Protein AF-A0A923WX62-F1 (afdb_monomer_lite)

pLDDT: mean 76.95, std 19.53, range [37.53, 93.75]

Secondary structure (DSSP, 8-state):
---------------------S----S------HHHHHHHHHHHHHHH---HHHHHHHHTS-HHHHHHHHTT-SHHHHHHTHHHHHHHHHHHHHHHT-

Radius of gyration: 21.03 Å; chains: 1; bounding box: 62×35×50 Å

Structure (mmCIF, N/CA/C/O backbone):
data_AF-A0A923WX62-F1
#
_entry.id   AF-A0A923WX62-F1
#
loop_
_atom_site.group_PDB
_atom_site.id
_atom_site.type_symbol
_atom_site.label_atom_id
_atom_site.label_alt_id
_atom_site.label_comp_id
_atom_site.label_asym_id
_atom_site.label_entity_id
_atom_site.label_seq_id
_atom_site.pdbx_PDB_ins_code
_atom_site.Cartn_x
_atom_site.Cartn_y
_atom_site.Cartn_z
_atom_site.occupancy
_atom_site.B_iso_or_equiv
_atom_site.auth_seq_id
_atom_site.auth_comp_id
_atom_site.auth_asym_id
_atom_site.auth_atom_id
_atom_site.pdbx_PDB_model_num
ATOM 1 N N . MET A 1 1 ? 54.043 7.136 -38.094 1.00 46.72 1 MET A N 1
ATOM 2 C CA . MET A 1 1 ? 52.765 6.500 -38.469 1.00 46.72 1 MET A CA 1
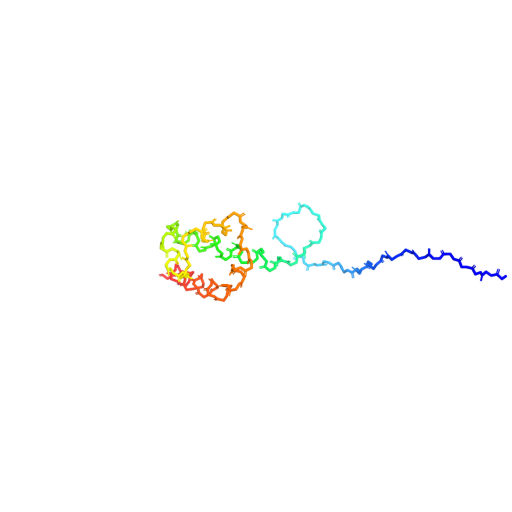ATOM 3 C C . MET A 1 1 ? 52.322 5.707 -37.260 1.00 46.72 1 MET A C 1
ATOM 5 O O . MET A 1 1 ? 53.022 4.776 -36.893 1.00 46.72 1 MET A O 1
ATOM 9 N N . ASP A 1 2 ? 51.258 6.153 -36.600 1.00 51.16 2 ASP A N 1
ATOM 10 C CA . ASP A 1 2 ? 50.624 5.469 -35.470 1.00 51.16 2 ASP A CA 1
ATOM 11 C C . ASP A 1 2 ? 49.269 4.944 -35.952 1.00 51.16 2 ASP A C 1
ATOM 13 O O . ASP A 1 2 ? 48.519 5.725 -36.541 1.00 51.16 2 ASP A O 1
ATOM 17 N N . ILE A 1 3 ? 48.989 3.650 -35.755 1.00 44.91 3 ILE A N 1
ATOM 18 C CA . ILE A 1 3 ? 47.629 3.093 -35.766 1.00 44.91 3 ILE A CA 1
ATOM 19 C C . ILE A 1 3 ? 47.557 1.935 -34.759 1.00 44.91 3 ILE A C 1
ATOM 21 O O . ILE A 1 3 ? 48.018 0.832 -35.036 1.00 44.91 3 ILE A O 1
ATOM 25 N N . GLY A 1 4 ? 46.851 2.170 -33.654 1.00 45.06 4 GLY A N 1
ATOM 26 C CA . GLY A 1 4 ? 45.668 1.363 -33.338 1.00 45.06 4 GLY A CA 1
ATOM 27 C C . GLY A 1 4 ? 45.809 0.283 -32.266 1.00 45.06 4 GLY A C 1
ATOM 28 O O . GLY A 1 4 ? 46.355 -0.790 -32.497 1.00 45.06 4 GLY A O 1
ATOM 29 N N . GLY A 1 5 ? 45.145 0.519 -31.132 1.00 42.84 5 GLY A N 1
ATOM 30 C CA . GLY A 1 5 ? 44.936 -0.483 -30.087 1.00 42.84 5 GLY A CA 1
ATOM 31 C C . GLY A 1 5 ? 43.829 -0.113 -29.097 1.00 42.84 5 GLY A C 1
ATOM 32 O O . GLY A 1 5 ? 44.120 0.241 -27.966 1.00 42.84 5 GLY A O 1
ATOM 33 N N . GLN A 1 6 ? 42.581 -0.151 -29.580 1.00 51.31 6 GLN A N 1
ATOM 34 C CA . GLN A 1 6 ? 41.295 -0.418 -28.896 1.00 51.31 6 GLN A CA 1
ATOM 35 C C . GLN A 1 6 ? 41.201 -0.201 -27.366 1.00 51.31 6 GLN A C 1
ATOM 37 O O . GLN A 1 6 ? 41.787 -0.915 -26.565 1.00 51.31 6 GLN A O 1
ATOM 42 N N . SER A 1 7 ? 40.444 0.814 -26.936 1.00 55.31 7 SER A N 1
ATOM 43 C CA . SER A 1 7 ? 39.029 0.721 -26.508 1.00 55.31 7 SER A CA 1
ATOM 44 C C . SER A 1 7 ? 38.825 0.170 -25.092 1.00 55.31 7 SER A C 1
ATOM 46 O O . SER A 1 7 ? 38.628 -1.024 -24.907 1.00 55.31 7 SER A O 1
ATOM 48 N N . ASN A 1 8 ? 38.703 1.069 -24.110 1.00 56.16 8 ASN A N 1
ATOM 49 C CA . ASN A 1 8 ? 37.945 0.791 -22.891 1.00 56.16 8 ASN A CA 1
ATOM 50 C C . ASN A 1 8 ? 36.889 1.878 -22.674 1.00 56.16 8 ASN A C 1
ATOM 52 O O . ASN A 1 8 ? 37.189 3.052 -22.469 1.00 56.16 8 ASN A O 1
ATOM 56 N N . LYS A 1 9 ? 35.628 1.447 -22.781 1.00 53.59 9 LYS A N 1
ATOM 57 C CA . LYS A 1 9 ? 34.417 2.204 -22.464 1.00 53.59 9 LYS A CA 1
ATOM 58 C C . LYS A 1 9 ? 34.388 2.514 -20.967 1.00 53.59 9 LYS A C 1
ATOM 60 O O . LYS A 1 9 ? 34.284 1.593 -20.165 1.00 53.59 9 LYS A O 1
ATOM 65 N N . ALA A 1 10 ? 34.340 3.790 -20.610 1.00 51.69 10 ALA A N 1
ATOM 66 C CA . ALA A 1 10 ? 33.823 4.235 -19.322 1.00 51.69 10 ALA A CA 1
ATOM 67 C C . ALA A 1 10 ? 33.116 5.583 -19.518 1.00 51.69 10 ALA A C 1
ATOM 69 O O . ALA A 1 10 ? 33.737 6.641 -19.488 1.00 51.69 10 ALA A O 1
ATOM 70 N N . ASN A 1 11 ? 31.804 5.537 -19.767 1.00 46.12 11 ASN A N 1
ATOM 71 C CA . ASN A 1 11 ? 30.949 6.720 -19.688 1.00 46.12 11 ASN A CA 1
ATOM 72 C C . ASN A 1 11 ? 30.781 7.079 -18.209 1.00 46.12 11 ASN A C 1
ATOM 74 O O . ASN A 1 11 ? 29.943 6.499 -17.522 1.00 46.12 11 ASN A O 1
ATOM 78 N N . HIS A 1 12 ? 31.586 8.021 -17.727 1.00 46.97 12 HIS A N 1
ATOM 79 C CA . HIS A 1 12 ? 31.447 8.610 -16.402 1.00 46.97 12 HIS A CA 1
ATOM 80 C C . HIS A 1 12 ? 30.861 10.018 -16.566 1.00 46.97 12 HIS A C 1
ATOM 82 O O . HIS A 1 12 ? 31.566 10.960 -16.922 1.00 46.97 12 HIS A O 1
ATOM 88 N N . ILE A 1 13 ? 29.543 10.145 -16.389 1.00 52.81 13 ILE A N 1
ATOM 89 C CA . ILE A 1 13 ? 28.838 11.432 -16.409 1.00 52.81 13 ILE A CA 1
ATOM 90 C C . ILE A 1 13 ? 28.892 12.012 -14.994 1.00 52.81 13 ILE A C 1
ATOM 92 O O . ILE A 1 13 ? 28.346 11.437 -14.055 1.00 52.81 13 ILE A O 1
ATOM 96 N N . SER A 1 14 ? 29.566 13.151 -14.861 1.00 51.06 14 SER A N 1
ATOM 97 C CA . SER A 1 14 ? 29.663 13.958 -13.643 1.00 51.06 14 SER A CA 1
ATOM 98 C C . SER A 1 14 ? 28.405 14.798 -13.412 1.00 51.06 14 SER A C 1
ATOM 100 O O . SER A 1 14 ? 28.018 15.536 -14.314 1.00 51.06 14 SER A O 1
ATOM 102 N N . GLN A 1 15 ? 27.861 14.805 -12.188 1.00 48.28 15 GLN A N 1
ATOM 103 C CA . GLN A 1 15 ? 27.193 15.978 -11.590 1.00 48.28 15 GLN A CA 1
ATOM 104 C C . GLN A 1 15 ? 27.354 15.986 -10.050 1.00 48.28 15 GLN A C 1
ATOM 106 O O . GLN A 1 15 ? 27.135 14.943 -9.432 1.00 48.28 15 GLN A O 1
ATOM 111 N N . PRO A 1 16 ? 27.710 17.131 -9.418 1.00 51.97 16 PRO A N 1
ATOM 112 C CA . PRO A 1 16 ? 27.761 17.275 -7.962 1.00 51.97 16 PRO A CA 1
ATOM 113 C C . PRO A 1 16 ? 26.632 18.154 -7.366 1.00 51.97 16 PRO A C 1
ATOM 115 O O . PRO A 1 16 ? 26.406 19.280 -7.793 1.00 51.97 16 PRO A O 1
ATOM 118 N N . ASN A 1 17 ? 25.975 17.584 -6.350 1.00 59.84 17 ASN A N 1
ATOM 119 C CA . ASN A 1 17 ? 25.334 18.108 -5.126 1.00 59.84 17 ASN A CA 1
ATOM 120 C C . ASN A 1 17 ? 25.010 19.605 -4.883 1.00 59.84 17 ASN A C 1
ATOM 122 O O . ASN A 1 17 ? 25.864 20.478 -4.990 1.00 59.84 17 ASN A O 1
ATOM 126 N N . GLY A 1 18 ? 23.871 19.798 -4.194 1.00 42.25 18 GLY A N 1
ATOM 127 C CA . GLY A 1 18 ? 23.690 20.701 -3.034 1.00 42.25 18 GLY A CA 1
ATOM 128 C C . GLY A 1 18 ? 22.220 20.704 -2.562 1.00 42.25 18 GLY A C 1
ATOM 129 O O . GLY A 1 18 ? 21.348 20.817 -3.410 1.00 42.25 18 GLY A O 1
ATOM 130 N N . VAL A 1 19 ? 21.796 20.587 -1.293 1.00 55.12 19 VAL A N 1
ATOM 131 C CA . VAL A 1 19 ? 22.387 20.528 0.071 1.00 55.12 19 VAL A CA 1
ATOM 132 C C . VAL A 1 19 ? 21.270 20.028 1.061 1.00 55.12 19 VAL A C 1
ATOM 134 O O . VAL A 1 19 ? 20.139 19.859 0.607 1.00 55.12 19 VAL A O 1
ATOM 137 N N . PRO A 1 20 ? 21.525 19.722 2.363 1.00 63.78 20 PRO A N 1
ATOM 138 C CA . PRO A 1 20 ? 21.095 18.462 3.008 1.00 63.78 20 PRO A CA 1
ATOM 139 C C . PRO A 1 20 ? 20.251 18.583 4.309 1.00 63.78 20 PRO A C 1
ATOM 141 O O . PRO A 1 20 ? 20.164 19.659 4.889 1.00 63.78 20 PRO A O 1
ATOM 144 N N . ALA A 1 21 ? 19.737 17.447 4.820 1.00 46.81 21 ALA A N 1
ATOM 145 C CA . ALA A 1 21 ? 19.527 17.122 6.254 1.00 46.81 21 ALA A CA 1
ATOM 146 C C . ALA A 1 21 ? 18.988 15.674 6.400 1.00 46.81 21 ALA A C 1
ATOM 148 O O . ALA A 1 21 ? 17.994 15.355 5.764 1.00 46.81 21 ALA A O 1
ATOM 149 N N . PHE A 1 22 ? 19.507 14.722 7.182 1.00 48.62 22 PHE A N 1
ATOM 150 C CA . PHE A 1 22 ? 20.743 14.547 7.949 1.00 48.62 22 PHE A CA 1
ATOM 151 C C . PHE A 1 22 ? 20.985 13.026 8.055 1.00 48.62 22 PHE A C 1
ATOM 153 O O . PHE A 1 22 ? 20.068 12.283 8.396 1.00 48.62 22 PHE A O 1
ATOM 160 N N . GLY A 1 23 ? 22.215 12.587 7.763 1.00 42.00 23 GLY A N 1
ATOM 161 C CA . GLY A 1 23 ? 22.674 11.193 7.849 1.00 42.00 23 GLY A CA 1
ATOM 162 C C . GLY A 1 23 ? 23.542 10.797 6.646 1.00 42.00 23 GLY A C 1
ATOM 163 O O . GLY A 1 23 ? 23.045 10.226 5.685 1.00 42.00 23 GLY A O 1
ATOM 164 N N . MET A 1 24 ? 24.830 11.144 6.662 1.00 47.06 24 MET A N 1
ATOM 165 C CA . MET A 1 24 ? 25.840 10.794 5.639 1.00 47.06 24 MET A CA 1
ATOM 166 C C . MET A 1 24 ? 26.947 9.953 6.304 1.00 47.06 24 MET A C 1
ATOM 168 O O . MET A 1 24 ? 27.126 10.119 7.512 1.00 47.06 24 MET A O 1
ATOM 172 N N . PRO A 1 25 ? 27.687 9.074 5.585 1.00 53.19 25 PRO A N 1
ATOM 173 C CA . PRO A 1 25 ? 28.262 9.327 4.247 1.00 53.19 25 PRO A CA 1
ATOM 174 C C . PRO A 1 25 ? 27.975 8.156 3.260 1.00 53.19 25 PRO A C 1
ATOM 176 O O . PRO A 1 25 ? 27.737 7.037 3.684 1.00 53.19 25 PRO A O 1
ATOM 179 N N . THR A 1 26 ? 27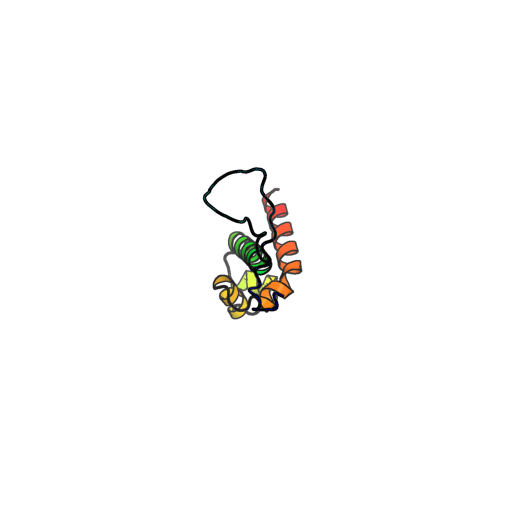.899 8.242 1.928 1.00 43.59 26 THR A N 1
ATOM 180 C CA . THR A 1 26 ? 28.857 8.719 0.917 1.00 43.59 26 THR A CA 1
ATOM 181 C C . THR A 1 26 ? 28.225 8.386 -0.456 1.00 43.59 26 THR A C 1
ATOM 183 O O . THR A 1 26 ? 27.695 7.292 -0.604 1.00 43.59 26 THR A O 1
ATOM 186 N N . GLY A 1 27 ? 28.320 9.259 -1.468 1.00 37.53 27 GLY A N 1
ATOM 187 C CA . GLY A 1 27 ? 28.255 8.867 -2.893 1.00 37.53 27 GLY A CA 1
ATOM 188 C C . GLY A 1 27 ? 26.884 8.519 -3.501 1.00 37.53 27 GLY A C 1
ATOM 189 O O . GLY A 1 27 ? 26.464 7.371 -3.489 1.00 37.53 27 GLY A O 1
ATOM 190 N N . GLY A 1 28 ? 26.252 9.504 -4.151 1.00 40.16 28 GLY A N 1
ATOM 191 C CA . GLY A 1 28 ? 25.121 9.299 -5.062 1.00 40.16 28 GLY A CA 1
ATOM 192 C C . GLY A 1 28 ? 23.780 9.105 -4.358 1.00 40.16 28 GLY A C 1
ATOM 193 O O . GLY A 1 28 ? 23.342 7.978 -4.153 1.00 40.16 28 GLY A O 1
ATOM 194 N N . GLN A 1 29 ? 23.070 10.199 -4.059 1.00 47.44 29 GLN A N 1
ATOM 195 C CA . GLN A 1 29 ? 21.616 10.115 -3.889 1.00 47.44 29 GLN A CA 1
ATOM 196 C C . GLN A 1 29 ? 21.010 9.775 -5.251 1.00 47.44 29 GLN A C 1
ATOM 198 O O . GLN A 1 29 ? 20.573 10.636 -6.011 1.00 47.44 29 GLN A O 1
ATOM 203 N N . VAL A 1 30 ? 21.037 8.489 -5.584 1.00 53.25 30 VAL A N 1
ATOM 204 C CA . VAL A 1 30 ? 20.122 7.922 -6.557 1.00 53.25 30 VAL A CA 1
ATOM 205 C C . VAL A 1 30 ? 18.726 8.215 -6.030 1.00 53.25 30 VAL A C 1
ATOM 207 O O . VAL A 1 30 ? 18.390 7.833 -4.908 1.00 53.25 30 VAL A O 1
ATOM 210 N N . ALA A 1 31 ? 17.935 8.959 -6.807 1.00 59.69 31 ALA A N 1
ATOM 211 C CA . ALA A 1 31 ? 16.512 9.098 -6.536 1.00 59.69 31 ALA A CA 1
ATOM 212 C C . ALA A 1 31 ? 15.954 7.704 -6.209 1.00 59.69 31 ALA A C 1
ATOM 214 O O . ALA A 1 31 ? 16.344 6.744 -6.890 1.00 59.69 31 ALA A O 1
ATOM 215 N N . PRO A 1 32 ? 15.108 7.568 -5.169 1.00 67.56 32 PRO A N 1
ATOM 216 C CA . PRO A 1 32 ? 14.626 6.265 -4.753 1.00 67.56 32 PRO A CA 1
ATOM 217 C C . PRO A 1 32 ? 14.061 5.553 -5.973 1.00 67.56 32 PRO A C 1
ATOM 219 O O . PRO A 1 32 ? 13.226 6.099 -6.703 1.00 67.56 32 PRO A O 1
ATOM 222 N N . GLY A 1 33 ? 14.589 4.356 -6.230 1.00 80.56 33 GLY A N 1
ATOM 223 C CA . GLY A 1 33 ? 14.181 3.573 -7.384 1.00 80.56 33 GLY A CA 1
ATOM 224 C C . GLY A 1 33 ? 12.663 3.369 -7.364 1.00 80.56 33 GLY A C 1
ATOM 225 O O . GLY A 1 33 ? 12.045 3.405 -6.295 1.00 80.56 33 GLY A O 1
ATOM 226 N N . PRO A 1 34 ? 12.030 3.122 -8.521 1.00 80.50 34 PRO A N 1
ATOM 227 C CA . PRO A 1 34 ? 10.579 2.951 -8.594 1.00 80.50 34 PRO A CA 1
ATOM 228 C C . PRO A 1 34 ? 10.053 1.882 -7.622 1.00 80.50 34 PRO A C 1
ATOM 230 O O . PRO A 1 34 ? 8.947 2.026 -7.108 1.00 80.50 34 PRO A O 1
ATOM 233 N N . ASP A 1 35 ? 10.862 0.861 -7.326 1.00 85.69 35 ASP A N 1
ATOM 234 C CA . ASP A 1 35 ? 10.563 -0.180 -6.338 1.00 85.69 35 ASP A CA 1
ATOM 235 C C . ASP A 1 35 ? 10.598 0.326 -4.896 1.00 85.69 35 ASP A C 1
ATOM 237 O O . ASP A 1 35 ? 9.730 -0.003 -4.094 1.00 85.69 35 ASP A O 1
ATOM 241 N N . GLN A 1 36 ? 11.560 1.185 -4.574 1.00 86.94 36 GLN A N 1
ATOM 242 C CA . GLN A 1 36 ? 11.713 1.743 -3.237 1.00 86.94 36 GLN A CA 1
ATOM 243 C C . GLN A 1 36 ? 10.538 2.663 -2.884 1.00 86.94 36 GLN A C 1
ATOM 245 O O . GLN A 1 36 ? 10.033 2.619 -1.766 1.00 86.94 36 GLN A O 1
ATOM 250 N N . VAL A 1 37 ? 10.038 3.429 -3.861 1.00 89.31 37 VAL A N 1
ATOM 251 C CA . VAL A 1 37 ? 8.855 4.284 -3.680 1.00 89.31 37 VAL A CA 1
ATOM 252 C C . VAL A 1 37 ? 7.603 3.457 -3.380 1.00 89.31 37 VAL A C 1
ATOM 254 O O . VAL A 1 37 ? 6.842 3.803 -2.481 1.00 89.31 37 VAL A O 1
ATOM 257 N N . VAL A 1 38 ? 7.360 2.366 -4.114 1.00 90.75 38 VAL A N 1
ATOM 258 C CA . VAL A 1 38 ? 6.150 1.557 -3.882 1.00 90.75 38 VAL A CA 1
ATOM 259 C C . VAL A 1 38 ? 6.224 0.731 -2.603 1.00 90.75 38 VAL A C 1
ATOM 261 O O . VAL A 1 38 ? 5.195 0.540 -1.961 1.00 90.75 38 VAL A O 1
ATOM 264 N N . LEU A 1 39 ? 7.425 0.320 -2.191 1.00 91.81 39 LEU A N 1
ATOM 265 C CA . LEU A 1 39 ? 7.648 -0.310 -0.892 1.00 91.81 39 LEU A CA 1
ATOM 266 C C . LEU A 1 39 ? 7.399 0.665 0.262 1.00 91.81 39 LEU A C 1
ATOM 268 O O . LEU A 1 39 ? 6.754 0.289 1.232 1.00 91.81 39 LEU A O 1
ATOM 272 N N . GLN A 1 40 ? 7.828 1.926 0.145 1.00 91.62 40 GLN A N 1
ATOM 273 C CA . GLN A 1 40 ? 7.517 2.952 1.148 1.00 91.62 40 GLN A CA 1
ATOM 274 C C . GLN A 1 40 ? 6.012 3.220 1.249 1.00 91.62 40 GLN A C 1
ATOM 276 O O . GLN A 1 40 ? 5.481 3.308 2.351 1.00 91.62 40 GLN A O 1
ATOM 281 N N . LEU A 1 41 ? 5.307 3.303 0.114 1.00 91.81 41 LEU A N 1
ATOM 282 C CA . LEU A 1 41 ? 3.849 3.459 0.113 1.00 91.81 41 LEU A CA 1
ATOM 283 C C . LEU A 1 41 ? 3.144 2.263 0.764 1.00 91.81 41 LEU A C 1
ATOM 285 O O . LEU A 1 41 ? 2.181 2.449 1.503 1.00 91.81 41 LEU A O 1
ATOM 289 N N . HIS A 1 42 ? 3.618 1.042 0.504 1.00 92.75 42 HIS A N 1
ATOM 290 C CA . HIS A 1 42 ? 3.079 -0.159 1.142 1.00 92.75 42 HIS A CA 1
ATOM 291 C C . HIS A 1 42 ? 3.357 -0.175 2.645 1.00 92.75 42 HIS A C 1
ATOM 293 O O . HIS A 1 42 ? 2.423 -0.358 3.417 1.00 92.75 42 HIS A O 1
ATOM 299 N N . ALA A 1 43 ? 4.585 0.122 3.072 1.00 92.75 43 ALA A N 1
ATOM 300 C CA . ALA A 1 43 ? 4.937 0.231 4.486 1.00 92.75 43 ALA A CA 1
ATOM 301 C C . ALA A 1 43 ? 4.068 1.271 5.209 1.00 92.75 43 ALA A C 1
ATOM 303 O O . ALA A 1 43 ? 3.533 0.995 6.277 1.00 92.75 43 ALA A O 1
ATOM 304 N N . ARG A 1 44 ? 3.831 2.429 4.584 1.00 92.69 44 ARG A N 1
ATOM 305 C CA . ARG A 1 44 ? 2.942 3.461 5.128 1.00 92.69 44 ARG A CA 1
ATOM 306 C C . ARG A 1 44 ? 1.506 2.964 5.278 1.00 92.69 44 ARG A C 1
ATOM 308 O O . ARG A 1 44 ? 0.846 3.262 6.266 1.00 92.69 44 ARG A O 1
ATOM 315 N N . LEU A 1 45 ? 1.018 2.179 4.319 1.00 91.81 45 LEU A N 1
ATOM 316 C CA . LEU A 1 45 ? -0.295 1.549 4.426 1.00 91.81 45 LEU A CA 1
ATOM 317 C C . LEU A 1 45 ? -0.352 0.529 5.575 1.00 91.81 45 LEU A C 1
ATOM 319 O O . LEU A 1 45 ? -1.363 0.474 6.266 1.00 91.81 45 LEU A O 1
ATOM 323 N N . VAL A 1 46 ? 0.721 -0.237 5.797 1.00 93.75 46 VAL A N 1
ATOM 324 C CA . VAL A 1 46 ? 0.856 -1.174 6.930 1.00 93.75 46 VAL A CA 1
ATOM 325 C C . VAL A 1 46 ? 0.828 -0.440 8.271 1.00 93.75 46 VAL A C 1
ATOM 327 O O . VAL A 1 46 ? 0.216 -0.935 9.211 1.00 93.75 46 VAL A O 1
ATOM 330 N N . GLU A 1 47 ? 1.426 0.750 8.365 1.00 93.12 47 GLU A N 1
ATOM 331 C CA . GLU A 1 47 ? 1.367 1.574 9.582 1.00 93.12 47 GLU A CA 1
ATOM 332 C C . GLU A 1 47 ? -0.065 2.011 9.924 1.00 93.12 47 GLU A C 1
ATOM 334 O O . GLU A 1 47 ? -0.438 2.023 11.095 1.00 93.12 47 GLU A O 1
ATOM 339 N N . PHE A 1 48 ? -0.878 2.354 8.919 1.00 91.62 48 PHE A N 1
ATOM 340 C CA . PHE A 1 48 ? -2.277 2.737 9.135 1.00 91.62 48 PHE A CA 1
ATOM 341 C C . PHE A 1 48 ? -3.205 1.539 9.344 1.00 91.62 48 PHE A C 1
ATOM 343 O O . PHE A 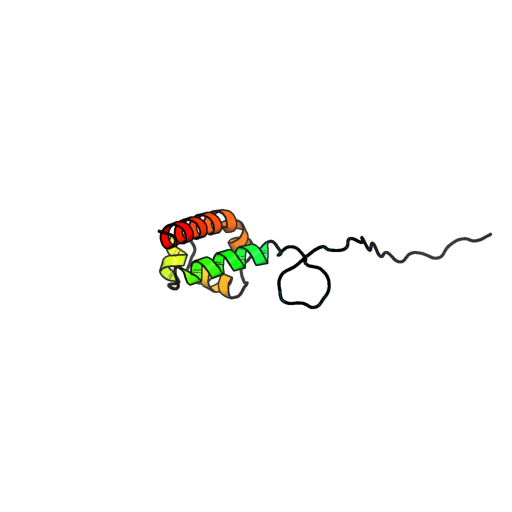1 48 ? -4.153 1.624 10.121 1.00 91.62 48 PHE A O 1
ATOM 350 N N . ILE A 1 49 ? -2.959 0.445 8.625 1.00 92.25 49 ILE A N 1
ATOM 351 C CA . ILE A 1 49 ? -3.780 -0.764 8.632 1.00 92.25 49 ILE A CA 1
ATOM 352 C C . ILE A 1 49 ? -2.838 -1.960 8.841 1.00 92.25 49 ILE A C 1
ATOM 354 O O . ILE A 1 49 ? -2.361 -2.556 7.867 1.00 92.25 49 ILE A O 1
ATOM 358 N N . PRO A 1 50 ? -2.526 -2.322 10.099 1.00 91.25 50 PRO A N 1
ATOM 359 C CA . PRO A 1 50 ? -1.621 -3.433 10.395 1.00 91.25 50 PRO A CA 1
ATOM 360 C C . PRO A 1 50 ? -2.229 -4.793 10.032 1.00 91.25 50 PRO A C 1
ATOM 362 O O . PRO A 1 50 ? -1.491 -5.736 9.728 1.00 91.25 50 PRO A O 1
ATOM 365 N N . ASP A 1 51 ? -3.560 -4.888 9.989 1.00 93.00 51 ASP A N 1
ATOM 366 C CA . ASP A 1 51 ? -4.259 -6.105 9.597 1.00 93.00 51 ASP A CA 1
ATOM 367 C C . ASP A 1 51 ? -4.085 -6.409 8.100 1.00 93.00 51 ASP A C 1
ATOM 369 O O . ASP A 1 51 ? -4.349 -5.583 7.220 1.00 93.00 51 ASP A O 1
ATOM 373 N N . SER A 1 52 ? -3.601 -7.616 7.804 1.00 88.44 52 SER A N 1
ATOM 374 C CA . SER A 1 52 ? -3.276 -8.010 6.430 1.00 88.44 52 SER A CA 1
ATOM 375 C C . SER A 1 52 ? -4.515 -8.386 5.620 1.00 88.44 52 SER A C 1
ATOM 377 O O . SER A 1 52 ? -4.512 -8.205 4.402 1.00 88.44 52 SER A O 1
ATOM 379 N N . GLU A 1 53 ? -5.583 -8.870 6.258 1.00 91.31 53 GLU A N 1
ATOM 380 C CA . GLU A 1 53 ? -6.841 -9.165 5.570 1.00 91.31 53 GLU A CA 1
ATOM 381 C C . GLU A 1 53 ? -7.512 -7.864 5.130 1.00 91.31 53 GLU A C 1
ATOM 383 O O . GLU A 1 53 ? -7.875 -7.726 3.958 1.00 91.31 53 GLU A O 1
ATOM 388 N N . GLU A 1 54 ? -7.561 -6.869 6.015 1.00 92.75 54 GLU A N 1
ATOM 389 C CA . GLU A 1 54 ? -8.129 -5.552 5.734 1.00 92.75 54 GLU A CA 1
ATOM 390 C C . GLU A 1 54 ? -7.361 -4.815 4.624 1.00 92.75 54 GLU A C 1
ATOM 392 O O . GLU A 1 54 ? -7.972 -4.329 3.664 1.00 92.75 54 GLU A O 1
ATOM 397 N N . ARG A 1 55 ? -6.019 -4.802 4.666 1.00 93.12 55 ARG A N 1
ATOM 398 C CA . ARG A 1 55 ? -5.211 -4.245 3.562 1.00 93.12 55 ARG A CA 1
ATOM 399 C C . ARG A 1 55 ? -5.444 -4.973 2.248 1.00 93.12 55 ARG A C 1
ATOM 401 O O . ARG A 1 55 ? -5.582 -4.331 1.206 1.00 93.12 55 ARG A O 1
ATOM 408 N N . SER A 1 56 ? -5.472 -6.304 2.281 1.00 91.19 56 SER A N 1
ATOM 409 C CA . SER A 1 56 ? -5.654 -7.113 1.076 1.00 91.19 56 SER A CA 1
ATOM 410 C C . SER A 1 56 ? -7.019 -6.849 0.428 1.00 91.19 56 SER A C 1
ATOM 412 O O . SER A 1 56 ? -7.105 -6.699 -0.793 1.00 91.19 56 SER A O 1
ATOM 414 N N . ALA A 1 57 ? -8.066 -6.662 1.241 1.00 93.06 57 ALA A N 1
ATOM 415 C CA . ALA A 1 57 ? -9.398 -6.277 0.794 1.00 93.06 57 ALA A CA 1
ATOM 416 C C . ALA A 1 57 ? -9.413 -4.860 0.201 1.00 93.06 57 ALA A C 1
ATOM 418 O O . ALA A 1 57 ? -9.981 -4.650 -0.876 1.00 93.06 57 ALA A O 1
ATOM 419 N N . LEU A 1 58 ? -8.739 -3.903 0.850 1.00 90.38 58 LEU A N 1
ATOM 420 C CA . LEU A 1 58 ? -8.615 -2.525 0.370 1.00 90.38 58 LEU A CA 1
ATOM 421 C C . LEU A 1 58 ? -7.930 -2.463 -1.003 1.00 90.38 58 LEU A C 1
ATOM 423 O O . LEU A 1 58 ? -8.414 -1.789 -1.912 1.00 90.38 58 LEU A O 1
ATOM 427 N N . LEU A 1 59 ? -6.832 -3.204 -1.159 1.00 88.25 59 LEU A N 1
ATOM 428 C CA . LEU A 1 59 ? -6.031 -3.265 -2.383 1.00 88.25 59 LEU A CA 1
ATOM 429 C C . LEU A 1 59 ? -6.566 -4.271 -3.414 1.00 88.25 59 LEU A C 1
ATOM 431 O O . LEU A 1 59 ? -6.028 -4.363 -4.517 1.00 88.25 59 LEU A O 1
ATOM 435 N N . ARG A 1 60 ? -7.628 -5.018 -3.078 1.00 92.06 60 ARG A N 1
ATOM 436 C CA . ARG A 1 60 ? -8.234 -6.075 -3.907 1.00 92.06 60 ARG A CA 1
ATOM 437 C C . ARG A 1 60 ? -7.217 -7.107 -4.400 1.00 92.06 60 ARG A C 1
ATOM 439 O O . ARG A 1 60 ? -7.285 -7.570 -5.541 1.00 92.06 60 ARG A O 1
ATOM 446 N N . VAL A 1 61 ? -6.273 -7.470 -3.540 1.00 90.94 61 VAL A N 1
ATOM 447 C CA . VAL A 1 61 ? -5.275 -8.511 -3.803 1.00 90.94 61 VAL A CA 1
ATOM 448 C C . VAL A 1 61 ? -5.404 -9.637 -2.781 1.00 90.94 61 VAL A C 1
ATOM 450 O O . VAL A 1 61 ? -5.900 -9.412 -1.686 1.00 90.94 61 VAL A O 1
ATOM 453 N N . PRO A 1 62 ? -4.957 -10.862 -3.094 1.00 93.31 62 PRO A N 1
ATOM 454 C CA . PRO A 1 62 ? -4.893 -11.924 -2.095 1.00 93.31 62 PRO A CA 1
ATOM 455 C C . PRO A 1 62 ? -3.918 -11.579 -0.957 1.00 93.31 62 PRO A C 1
ATOM 457 O O . PRO A 1 62 ? -2.837 -11.059 -1.229 1.00 93.31 62 PRO A O 1
ATOM 460 N N . VAL A 1 63 ? -4.223 -11.986 0.282 1.00 91.94 63 VAL A N 1
ATOM 461 C CA . VAL A 1 63 ? -3.347 -11.801 1.467 1.00 91.94 63 VAL A CA 1
ATOM 462 C C . VAL A 1 63 ? -1.913 -12.281 1.211 1.00 91.94 63 VAL A C 1
ATOM 464 O O . VAL A 1 63 ? -0.952 -11.605 1.558 1.00 91.94 63 VAL A O 1
ATOM 467 N N . LYS A 1 64 ? -1.745 -13.411 0.510 1.00 92.38 64 LYS A N 1
ATOM 468 C CA . LYS A 1 64 ? -0.418 -13.939 0.137 1.00 92.38 64 LYS A CA 1
ATOM 469 C C . LYS A 1 64 ? 0.411 -12.983 -0.733 1.00 92.38 64 LYS A C 1
ATOM 471 O O . LYS A 1 64 ? 1.634 -13.046 -0.701 1.00 92.38 64 LYS A O 1
ATOM 476 N N . VAL A 1 65 ? -0.243 -12.149 -1.545 1.00 91.00 65 VAL A N 1
ATOM 477 C CA . VAL A 1 65 ? 0.420 -11.163 -2.412 1.00 91.00 65 VAL A CA 1
ATOM 478 C C . VAL A 1 65 ? 0.827 -9.944 -1.594 1.00 91.00 65 VAL A C 1
ATOM 480 O O . VAL A 1 65 ? 1.944 -9.468 -1.754 1.00 91.00 65 VAL A O 1
ATOM 483 N N . ASP A 1 66 ? -0.038 -9.492 -0.686 1.00 91.62 66 ASP A N 1
ATOM 484 C CA . ASP A 1 66 ? 0.280 -8.411 0.249 1.00 91.62 66 ASP A CA 1
ATOM 485 C C . ASP A 1 66 ? 1.462 -8.779 1.171 1.00 91.62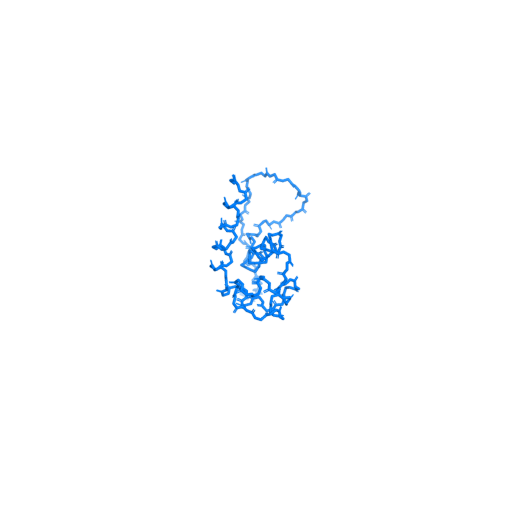 66 ASP A C 1
ATOM 487 O O . ASP A 1 66 ? 2.428 -8.023 1.254 1.00 91.62 66 ASP A O 1
ATOM 491 N N . ALA A 1 67 ? 1.467 -9.987 1.745 1.00 89.62 67 ALA A N 1
ATOM 492 C CA . ALA A 1 67 ? 2.590 -10.484 2.545 1.00 89.62 67 ALA A CA 1
ATOM 493 C C . ALA A 1 67 ? 3.895 -10.585 1.731 1.00 89.62 67 ALA A C 1
ATOM 495 O O . ALA A 1 67 ? 4.969 -10.228 2.213 1.00 89.62 67 ALA A O 1
ATOM 496 N N . ALA A 1 68 ? 3.810 -11.015 0.465 1.00 91.00 68 ALA A N 1
ATOM 497 C CA . ALA A 1 68 ? 4.971 -11.084 -0.419 1.00 91.00 68 ALA A CA 1
ATOM 498 C C . ALA A 1 68 ? 5.606 -9.702 -0.661 1.00 91.00 68 ALA A C 1
ATOM 500 O O . ALA A 1 68 ? 6.823 -9.615 -0.823 1.00 91.00 68 ALA A O 1
ATOM 501 N N . TRP A 1 69 ? 4.817 -8.623 -0.658 1.00 91.44 69 TRP A N 1
ATOM 502 C CA . TRP A 1 69 ? 5.327 -7.262 -0.835 1.00 91.44 69 TRP A CA 1
ATOM 503 C C . TRP A 1 69 ? 6.146 -6.769 0.356 1.00 91.44 69 TRP A C 1
ATOM 505 O O . TRP A 1 69 ? 7.178 -6.136 0.136 1.00 91.44 69 TRP A O 1
ATOM 515 N N . SER A 1 70 ? 5.766 -7.125 1.587 1.00 85.81 70 SER A N 1
ATOM 516 C CA . SER A 1 70 ? 6.560 -6.821 2.789 1.00 85.81 70 SER A CA 1
ATOM 517 C C . SER A 1 70 ? 7.952 -7.458 2.753 1.00 85.81 70 SER A C 1
ATOM 519 O O . SER A 1 70 ? 8.897 -6.924 3.325 1.00 85.81 70 SER A O 1
ATOM 521 N N . GLU A 1 71 ? 8.099 -8.569 2.035 1.00 87.50 71 GLU A N 1
ATOM 522 C CA . GLU A 1 71 ? 9.380 -9.247 1.823 1.00 87.50 71 GLU A CA 1
ATOM 523 C C . GLU A 1 71 ? 10.122 -8.781 0.556 1.00 87.50 71 GLU A C 1
ATOM 525 O O . GLU A 1 71 ? 11.132 -9.368 0.166 1.00 87.50 71 GLU A O 1
ATOM 530 N N . GLY A 1 72 ? 9.614 -7.763 -0.145 1.00 87.31 72 GLY A N 1
ATOM 531 C CA . GLY A 1 72 ? 10.197 -7.283 -1.399 1.00 87.31 72 GLY A CA 1
ATOM 532 C C . GLY A 1 72 ? 10.018 -8.241 -2.583 1.00 87.31 72 GLY A C 1
ATOM 533 O O . GLY A 1 72 ? 10.706 -8.116 -3.597 1.00 87.31 72 GLY A O 1
ATOM 534 N N . ARG A 1 73 ? 9.100 -9.207 -2.487 1.00 91.19 73 ARG A N 1
ATOM 535 C CA . ARG A 1 73 ? 8.736 -10.122 -3.577 1.00 91.19 73 ARG A CA 1
ATOM 536 C C . ARG A 1 73 ? 7.568 -9.535 -4.376 1.00 91.19 73 ARG A C 1
ATOM 538 O O . ARG A 1 73 ? 6.874 -8.633 -3.932 1.00 91.19 73 ARG A O 1
ATOM 545 N N . MET A 1 74 ? 7.350 -10.021 -5.600 1.00 90.25 74 MET A N 1
ATOM 546 C CA . MET A 1 74 ? 6.235 -9.587 -6.469 1.00 90.25 74 MET A CA 1
ATOM 547 C C . MET A 1 74 ? 6.163 -8.065 -6.749 1.00 90.25 74 MET A C 1
ATOM 549 O O . MET A 1 74 ? 5.091 -7.535 -7.056 1.00 90.25 74 MET A O 1
ATOM 553 N N . LEU A 1 75 ? 7.307 -7.368 -6.733 1.00 89.88 75 LEU A N 1
ATOM 554 C CA . LEU A 1 75 ? 7.411 -5.921 -6.984 1.00 89.88 75 LEU A CA 1
ATOM 555 C C . LEU A 1 75 ? 6.776 -5.438 -8.300 1.00 89.88 75 LEU A C 1
ATOM 557 O O . LEU A 1 75 ? 6.180 -4.364 -8.292 1.00 89.88 75 LEU A O 1
ATOM 561 N N . PRO A 1 76 ? 6.804 -6.182 -9.429 1.00 91.25 76 PRO A N 1
ATOM 562 C CA . PRO A 1 76 ? 6.085 -5.762 -10.633 1.00 91.25 76 PRO A CA 1
ATOM 563 C C . PRO A 1 76 ? 4.580 -5.563 -10.406 1.00 91.25 76 PRO A C 1
ATOM 565 O O . PRO A 1 76 ? 4.000 -4.624 -10.947 1.00 91.25 76 PRO A O 1
ATOM 568 N N . VAL A 1 77 ? 3.964 -6.407 -9.572 1.00 90.12 77 VAL A N 1
ATOM 569 C CA . VAL A 1 77 ? 2.539 -6.308 -9.226 1.00 90.12 77 VAL A CA 1
ATOM 570 C C . VAL A 1 77 ? 2.307 -5.121 -8.294 1.00 90.12 77 VAL A C 1
ATOM 572 O O . VAL A 1 77 ? 1.391 -4.336 -8.523 1.00 90.12 77 VAL A O 1
ATOM 575 N N . LEU A 1 78 ? 3.183 -4.928 -7.304 1.00 91.31 78 LEU A N 1
ATOM 576 C CA . LEU A 1 78 ? 3.137 -3.769 -6.410 1.00 91.31 78 LEU A CA 1
ATOM 577 C C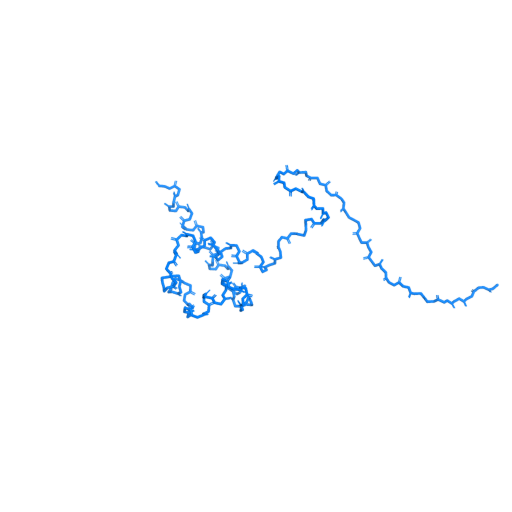 . LEU A 1 78 ? 3.269 -2.446 -7.188 1.00 91.31 78 LEU A C 1
ATOM 579 O O . LEU A 1 78 ? 2.523 -1.496 -6.957 1.00 91.31 78 LEU A O 1
ATOM 583 N N . ARG A 1 79 ? 4.160 -2.405 -8.188 1.00 91.06 79 ARG A N 1
ATOM 584 C CA . ARG A 1 79 ? 4.324 -1.263 -9.100 1.00 91.06 79 ARG A CA 1
ATOM 585 C C . ARG A 1 79 ? 3.061 -0.959 -9.894 1.00 91.06 79 ARG A C 1
ATOM 587 O O . ARG A 1 79 ? 2.706 0.213 -10.016 1.00 91.06 79 ARG A O 1
ATOM 594 N N . ALA A 1 80 ? 2.361 -1.979 -10.392 1.00 91.56 80 ALA A N 1
ATOM 595 C CA . ALA A 1 80 ? 1.083 -1.788 -11.079 1.00 91.56 80 ALA A CA 1
ATOM 596 C C . ALA A 1 80 ? 0.023 -1.154 -10.156 1.00 91.56 80 ALA A C 1
ATOM 598 O O . ALA A 1 80 ? -0.798 -0.361 -10.615 1.00 91.56 80 ALA A O 1
ATOM 599 N N . GLN A 1 81 ? 0.101 -1.421 -8.847 1.00 90.19 81 GLN A N 1
ATOM 600 C CA . GLN A 1 81 ? -0.798 -0.861 -7.835 1.00 90.19 81 GLN A CA 1
ATOM 601 C C . GLN A 1 81 ? -0.377 0.508 -7.286 1.00 90.19 81 GLN A C 1
ATOM 603 O O . GLN A 1 81 ? -1.093 1.085 -6.466 1.00 90.19 81 GLN A O 1
ATOM 608 N N . ARG A 1 82 ? 0.729 1.098 -7.762 1.00 91.62 82 ARG A N 1
ATOM 609 C CA . ARG A 1 82 ? 1.268 2.371 -7.245 1.00 91.62 82 ARG A CA 1
ATOM 610 C C . ARG A 1 82 ? 0.225 3.485 -7.137 1.00 91.62 82 ARG A C 1
ATOM 612 O O . ARG A 1 82 ? 0.194 4.198 -6.139 1.00 91.62 82 ARG A O 1
ATOM 619 N N . LYS A 1 83 ? -0.616 3.657 -8.162 1.00 91.12 83 LYS A N 1
ATOM 620 C CA . LYS A 1 83 ? -1.638 4.717 -8.181 1.00 91.12 83 LYS A CA 1
ATOM 621 C C . LYS A 1 83 ? -2.697 4.503 -7.096 1.00 91.12 83 LYS A C 1
ATOM 623 O O . LYS A 1 83 ? -3.116 5.471 -6.468 1.00 91.12 83 LYS A O 1
ATOM 628 N N . GLN A 1 84 ? -3.115 3.254 -6.879 1.00 91.75 84 GLN A N 1
ATOM 629 C CA . GLN A 1 84 ? -4.075 2.913 -5.829 1.00 91.75 84 GLN A CA 1
ATOM 630 C C . GLN A 1 84 ? -3.454 3.095 -4.443 1.00 91.75 84 GLN A C 1
ATOM 632 O O . GLN A 1 84 ? -4.051 3.763 -3.605 1.00 91.75 84 GLN A O 1
ATOM 637 N N . LEU A 1 85 ? -2.228 2.600 -4.236 1.00 91.38 85 LEU A N 1
ATOM 638 C CA . LEU A 1 85 ? -1.480 2.783 -2.987 1.00 91.38 85 LEU A CA 1
ATOM 639 C C . LEU A 1 85 ? -1.366 4.259 -2.607 1.00 91.38 85 LEU A C 1
ATOM 641 O O . LEU A 1 85 ? -1.707 4.634 -1.491 1.00 91.38 85 LEU A O 1
ATOM 645 N N . LEU A 1 86 ? -0.961 5.108 -3.553 1.00 93.44 86 LEU A N 1
ATOM 646 C CA . LEU A 1 86 ? -0.834 6.543 -3.317 1.00 93.44 86 LEU A CA 1
ATOM 647 C C . LEU A 1 86 ? -2.176 7.183 -2.932 1.00 93.44 86 LEU A C 1
ATOM 649 O O . LEU A 1 86 ? -2.223 7.984 -2.004 1.00 93.44 86 LEU A O 1
ATOM 653 N N . ALA A 1 87 ? -3.270 6.814 -3.603 1.00 93.06 87 ALA A N 1
ATOM 654 C CA . ALA A 1 87 ? -4.597 7.337 -3.285 1.00 93.06 87 ALA A CA 1
ATOM 655 C C . ALA A 1 87 ? -5.082 6.906 -1.889 1.00 93.06 87 ALA A C 1
ATOM 657 O O . ALA A 1 87 ? -5.651 7.720 -1.160 1.00 93.06 87 ALA A O 1
ATOM 658 N N . HIS A 1 88 ? -4.849 5.648 -1.506 1.00 93.62 88 HIS A N 1
ATOM 659 C CA . HIS A 1 88 ? -5.221 5.136 -0.187 1.00 93.62 88 HIS A CA 1
ATOM 660 C C . HIS A 1 88 ? -4.400 5.779 0.927 1.00 93.62 88 HIS A C 1
ATOM 662 O O . HIS A 1 88 ? -4.986 6.281 1.884 1.00 93.62 88 HIS A O 1
ATOM 668 N N . VAL A 1 89 ? -3.075 5.841 0.772 1.00 92.88 89 VAL A N 1
ATOM 669 C CA . VAL A 1 89 ? -2.185 6.492 1.742 1.00 92.88 89 VAL A CA 1
ATOM 670 C C . VAL A 1 89 ? -2.564 7.963 1.913 1.00 92.88 89 VAL A C 1
ATOM 672 O O . VAL A 1 89 ? -2.817 8.389 3.033 1.00 92.88 89 VAL A O 1
ATOM 675 N N . ALA A 1 90 ? -2.734 8.718 0.822 1.00 92.88 90 ALA A N 1
ATOM 676 C CA . ALA A 1 90 ? -3.115 10.130 0.904 1.00 92.88 90 ALA A CA 1
ATOM 677 C C . ALA A 1 90 ? -4.476 10.343 1.595 1.00 92.88 90 ALA A C 1
ATOM 679 O O . ALA A 1 90 ? -4.664 11.309 2.336 1.00 92.88 90 ALA A O 1
ATOM 680 N N . ARG A 1 91 ? -5.443 9.441 1.370 1.00 92.81 91 ARG A N 1
ATOM 681 C CA . ARG A 1 91 ? -6.742 9.484 2.054 1.00 92.81 91 ARG A CA 1
ATOM 682 C C . ARG A 1 91 ? -6.594 9.253 3.558 1.00 92.81 91 ARG A C 1
ATOM 684 O O . ARG A 1 91 ? -7.237 9.962 4.328 1.00 92.81 91 ARG A O 1
ATOM 691 N N . LEU A 1 92 ? -5.792 8.268 3.957 1.00 91.31 92 LEU A N 1
ATOM 692 C CA . LEU A 1 92 ? -5.568 7.917 5.362 1.00 91.31 92 LEU A CA 1
ATOM 693 C C . LEU A 1 92 ? -4.793 9.013 6.095 1.00 91.31 92 LEU A C 1
ATOM 695 O O . LEU A 1 92 ? -5.197 9.416 7.179 1.00 91.31 92 LEU A O 1
ATOM 699 N N . GLU A 1 93 ? -3.766 9.584 5.466 1.00 90.75 93 GLU A N 1
ATOM 700 C CA . GLU A 1 93 ? -3.022 10.719 6.024 1.00 90.75 93 GLU A CA 1
ATOM 701 C C . GLU A 1 93 ? -3.920 11.938 6.241 1.00 90.75 93 GLU A C 1
ATOM 703 O O . GLU A 1 93 ? -3.848 12.585 7.282 1.00 90.75 93 GLU A O 1
ATOM 708 N N . ARG A 1 94 ? -4.831 12.222 5.302 1.00 90.50 94 ARG A N 1
ATOM 709 C CA . ARG A 1 94 ? -5.808 13.304 5.467 1.00 90.50 94 ARG A CA 1
ATOM 710 C C . ARG A 1 94 ? -6.811 13.030 6.589 1.00 90.50 94 ARG A C 1
ATOM 712 O O . ARG A 1 94 ? -7.230 13.973 7.248 1.00 90.50 94 ARG A O 1
ATOM 719 N N . ALA A 1 95 ? -7.213 11.774 6.780 1.00 87.94 95 ALA A N 1
ATOM 720 C CA . ALA A 1 95 ? -8.107 11.387 7.869 1.00 87.94 95 ALA A CA 1
ATOM 721 C C . ALA A 1 95 ? -7.414 11.450 9.239 1.00 87.94 95 ALA A C 1
ATOM 723 O O . ALA A 1 95 ? -8.065 11.786 10.214 1.00 87.94 95 ALA A O 1
ATOM 724 N N . ALA A 1 96 ? -6.111 11.161 9.304 1.00 82.31 96 ALA A N 1
ATOM 725 C CA . ALA A 1 96 ? -5.319 11.234 10.532 1.00 82.31 96 ALA A CA 1
ATOM 726 C C . ALA A 1 96 ? -4.925 12.669 10.934 1.00 82.31 96 ALA A C 1
ATOM 728 O O . ALA A 1 96 ? -4.554 12.905 12.079 1.00 82.31 96 ALA A O 1
ATOM 729 N N . ALA A 1 97 ? -4.971 13.620 9.997 1.00 77.56 97 ALA A N 1
ATOM 730 C CA . ALA A 1 97 ? -4.633 15.026 10.229 1.00 77.56 97 ALA A CA 1
ATOM 731 C C . ALA A 1 97 ? -5.813 15.887 10.726 1.00 77.56 97 ALA A C 1
ATOM 733 O O . ALA A 1 97 ? -5.655 17.102 10.855 1.00 77.56 97 ALA A O 1
ATOM 734 N N . ASN A 1 98 ? -6.984 15.287 10.942 1.00 56.84 98 ASN A N 1
ATOM 735 C CA . ASN A 1 98 ? -8.245 15.956 11.267 1.00 56.84 98 ASN A CA 1
ATOM 736 C C . ASN A 1 98 ? -8.819 15.380 12.564 1.00 56.84 98 ASN A C 1
ATOM 738 O O . ASN A 1 98 ? -9.408 16.163 13.337 1.00 56.84 98 ASN A O 1
#

Sequence (98 aa):
MDIGGQSNKANHISQPNGVPAFGMPTGGQVAPGPDQVVLQLHARLVEFIPDSEERSALLRVPVKVDAAWSEGRMLPVLRAQRKQLLAHVARLERAAAN

Foldseek 3Di:
DDDDDDDDDDPDDDDDDDDDDDDDDDDDPPPQPLLRLLLVLLVLVCV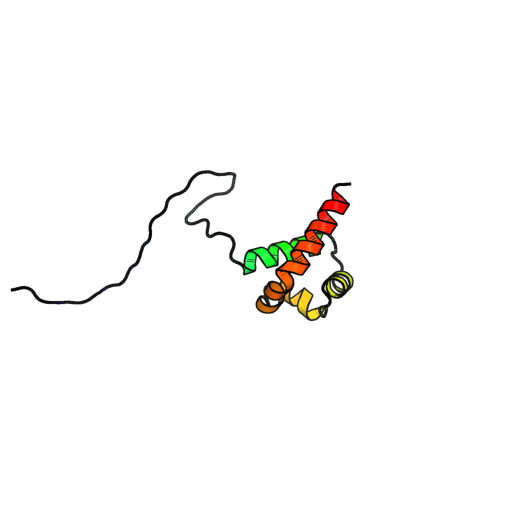LPVDLVVVCVQLVHDSVCSVCSPVVHPSVVSSVCSVSSVVVSVVSVVVVVD